Protein AF-A0A327K6R8-F1 (afdb_monomer_lite)

pLDDT: mean 93.76, std 10.05, range [46.5, 98.62]

Structure (mmCIF, N/CA/C/O backbone):
data_AF-A0A327K6R8-F1
#
_entry.id   AF-A0A327K6R8-F1
#
loop_
_atom_site.group_PDB
_atom_site.id
_atom_site.type_symbol
_atom_site.label_atom_id
_atom_site.label_alt_id
_atom_site.label_comp_id
_atom_site.label_asym_id
_atom_site.label_entity_id
_atom_site.label_seq_id
_atom_site.pdbx_PDB_ins_code
_atom_site.Cartn_x
_atom_site.Cartn_y
_atom_site.Cartn_z
_atom_site.occupancy
_atom_site.B_iso_or_equiv
_atom_site.auth_seq_id
_atom_site.auth_comp_id
_atom_site.auth_asym_id
_atom_site.auth_atom_id
_atom_site.pdbx_PDB_model_num
ATOM 1 N N . MET A 1 1 ? 9.772 -10.066 -4.864 1.00 49.59 1 MET A N 1
ATOM 2 C CA . MET A 1 1 ? 9.182 -11.089 -3.951 1.00 49.59 1 MET A CA 1
ATOM 3 C C . MET A 1 1 ? 8.421 -12.247 -4.657 1.00 49.59 1 MET A C 1
ATOM 5 O O . MET A 1 1 ? 7.459 -12.733 -4.066 1.00 49.59 1 MET A O 1
ATOM 9 N N . PRO A 1 2 ? 8.835 -12.800 -5.824 1.00 46.50 2 PRO A N 1
ATOM 10 C CA . PRO A 1 2 ? 8.128 -13.957 -6.411 1.00 46.50 2 PRO A CA 1
ATOM 11 C C . PRO A 1 2 ? 8.359 -15.282 -5.662 1.00 46.50 2 PRO A C 1
ATOM 13 O O . PRO A 1 2 ? 7.649 -16.251 -5.871 1.00 46.50 2 PRO A O 1
ATOM 16 N N . ARG A 1 3 ? 9.381 -15.361 -4.794 1.00 55.53 3 ARG A N 1
ATOM 17 C CA . ARG A 1 3 ? 9.869 -16.646 -4.253 1.00 55.53 3 ARG A CA 1
ATOM 18 C C . ARG A 1 3 ? 9.077 -17.231 -3.085 1.00 55.53 3 ARG A C 1
ATOM 20 O O . ARG A 1 3 ? 9.431 -18.304 -2.616 1.00 55.53 3 ARG A O 1
ATOM 27 N N . LEU A 1 4 ? 8.088 -16.518 -2.556 1.00 62.59 4 LEU A N 1
ATOM 28 C CA . LEU A 1 4 ? 7.390 -16.956 -1.344 1.00 62.59 4 LEU A CA 1
ATOM 29 C C . LEU A 1 4 ? 5.919 -17.317 -1.594 1.00 62.59 4 LEU A C 1
ATOM 31 O O . LEU A 1 4 ? 5.333 -17.989 -0.754 1.00 62.59 4 LEU A O 1
ATOM 35 N N . PHE A 1 5 ? 5.311 -16.840 -2.686 1.00 65.31 5 PHE A N 1
ATOM 36 C CA . PHE A 1 5 ? 3.877 -16.987 -2.946 1.00 65.31 5 PHE A CA 1
ATOM 37 C C . PHE A 1 5 ? 3.611 -16.951 -4.450 1.00 65.31 5 PHE A C 1
ATOM 39 O O . PHE A 1 5 ? 4.297 -16.224 -5.169 1.00 65.31 5 PHE A O 1
ATOM 46 N N . ASP A 1 6 ? 2.604 -17.703 -4.887 1.00 73.12 6 ASP A N 1
ATOM 47 C CA . ASP A 1 6 ? 2.185 -17.756 -6.284 1.00 73.12 6 ASP A CA 1
ATOM 48 C C . ASP A 1 6 ? 1.487 -16.464 -6.725 1.00 73.12 6 ASP A C 1
ATOM 50 O O . ASP A 1 6 ? 0.800 -15.800 -5.944 1.00 73.12 6 ASP A O 1
ATOM 54 N N . GLY A 1 7 ? 1.628 -16.150 -8.012 1.00 79.81 7 GLY A N 1
ATOM 55 C CA . GLY A 1 7 ? 0.969 -15.016 -8.649 1.00 79.81 7 GLY A CA 1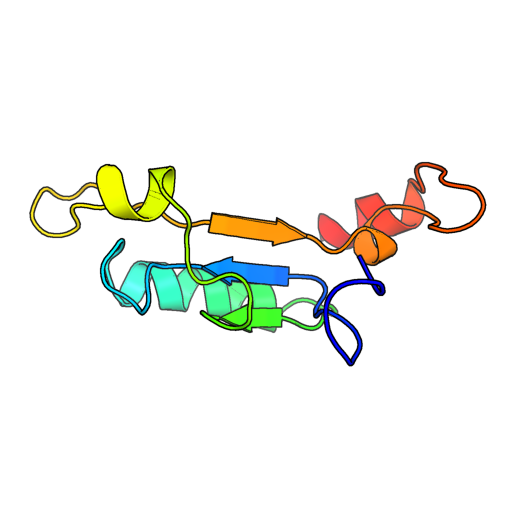
ATOM 56 C C . GLY A 1 7 ? 1.727 -13.695 -8.536 1.00 79.81 7 GLY A C 1
ATOM 57 O O . GLY A 1 7 ? 2.737 -13.553 -7.844 1.00 79.81 7 GLY A O 1
ATOM 58 N N . GLU A 1 8 ? 1.234 -12.708 -9.277 1.00 86.88 8 GLU A N 1
ATOM 59 C CA . GLU A 1 8 ? 1.803 -11.370 -9.298 1.00 86.88 8 GLU A CA 1
ATOM 60 C C . GLU A 1 8 ? 1.181 -10.513 -8.191 1.00 86.88 8 GLU A C 1
ATOM 62 O O . GLU A 1 8 ? -0.040 -10.415 -8.072 1.00 86.88 8 GLU A O 1
ATOM 67 N N . LEU A 1 9 ? 2.019 -9.883 -7.365 1.00 90.00 9 LEU A N 1
ATOM 68 C CA . LEU A 1 9 ? 1.532 -8.978 -6.327 1.00 90.00 9 LEU A CA 1
ATOM 69 C C . LEU A 1 9 ? 0.935 -7.719 -6.974 1.00 90.00 9 LEU A C 1
ATOM 71 O O . LEU A 1 9 ? 1.619 -7.095 -7.798 1.00 90.00 9 LEU A O 1
ATOM 75 N N . PRO A 1 10 ? -0.285 -7.296 -6.585 1.00 95.06 10 PRO A N 1
ATOM 76 C CA . PRO A 1 10 ? -0.778 -5.958 -6.889 1.00 95.06 10 PRO A CA 1
ATOM 77 C C . PRO A 1 10 ? 0.258 -4.909 -6.485 1.00 95.06 10 PRO A C 1
ATOM 79 O O . PRO A 1 10 ? 1.053 -5.136 -5.569 1.00 95.06 10 PRO A O 1
ATOM 82 N N . VAL A 1 11 ? 0.287 -3.783 -7.187 1.00 96.62 11 VAL A N 1
ATOM 83 C CA . VAL A 1 11 ? 1.272 -2.733 -6.923 1.00 96.62 11 VAL A CA 1
ATOM 84 C C . VAL A 1 11 ? 1.009 -2.105 -5.563 1.00 96.62 11 VAL A C 1
ATOM 86 O O . VAL A 1 11 ? 1.953 -2.000 -4.792 1.00 96.62 11 VAL A O 1
ATOM 89 N N . PHE A 1 12 ? -0.245 -1.804 -5.219 1.00 97.69 12 PHE A N 1
ATOM 90 C CA . PHE A 1 12 ? -0.616 -1.317 -3.887 1.00 97.69 12 PHE A CA 1
ATOM 91 C C . PHE A 1 12 ? -1.260 -2.421 -3.044 1.00 97.69 12 PHE A C 1
ATOM 93 O O . PHE A 1 12 ? -2.253 -3.029 -3.442 1.00 97.69 12 PHE A O 1
ATOM 100 N N . ASN A 1 13 ? -0.728 -2.681 -1.851 1.00 97.56 13 ASN A N 1
ATOM 101 C CA . ASN A 1 13 ? -1.303 -3.646 -0.912 1.00 97.56 13 ASN A CA 1
ATOM 102 C C . ASN A 1 13 ? -1.560 -2.945 0.423 1.00 97.56 13 ASN A C 1
ATOM 104 O O . ASN A 1 13 ? -0.639 -2.732 1.215 1.00 97.56 13 ASN A O 1
ATOM 108 N N . LEU A 1 14 ? -2.822 -2.593 0.659 1.00 98.50 14 LEU A N 1
ATOM 109 C CA . LEU A 1 14 ? -3.273 -1.911 1.865 1.00 98.50 14 LEU A CA 1
ATOM 110 C C . LEU A 1 14 ? -3.622 -2.934 2.953 1.00 98.50 14 LEU A C 1
ATOM 112 O O . LEU A 1 14 ? -4.459 -3.808 2.742 1.00 98.50 14 LEU A O 1
ATOM 116 N N . GLY A 1 15 ? -3.030 -2.806 4.137 1.00 98.50 15 GLY A N 1
ATOM 117 C CA . GLY A 1 15 ? -3.319 -3.636 5.307 1.00 98.50 15 GLY A CA 1
ATOM 118 C C . GLY A 1 15 ? -3.903 -2.823 6.461 1.00 98.50 15 GLY A C 1
ATOM 119 O O . GLY A 1 15 ? -3.340 -1.801 6.848 1.00 98.50 15 GLY A O 1
ATOM 120 N N . THR A 1 16 ? -5.001 -3.294 7.051 1.00 98.56 16 THR A N 1
ATOM 121 C CA . THR A 1 16 ? -5.735 -2.597 8.135 1.00 98.56 16 THR A CA 1
ATOM 122 C C . THR A 1 16 ? -6.078 -3.513 9.311 1.00 98.56 16 THR A C 1
ATOM 124 O O . THR A 1 16 ? -7.037 -3.294 10.049 1.00 98.56 16 THR A O 1
ATOM 127 N N . ASN A 1 17 ? -5.316 -4.591 9.468 1.00 98.12 17 ASN A N 1
ATOM 128 C CA . ASN A 1 17 ? -5.595 -5.683 10.389 1.00 98.12 17 ASN A CA 1
ATOM 129 C C . ASN A 1 17 ? -7.026 -6.224 10.222 1.00 98.12 17 ASN A C 1
ATOM 131 O O . ASN A 1 17 ? -7.767 -6.317 11.194 1.00 98.12 17 ASN A O 1
ATOM 135 N N . GLU A 1 18 ? -7.431 -6.514 8.980 1.00 97.94 18 GLU A N 1
ATOM 136 C CA . GLU A 1 18 ? -8.808 -6.938 8.659 1.00 97.94 18 GLU A CA 1
ATOM 137 C C . GLU A 1 18 ? -9.880 -5.939 9.139 1.00 97.94 18 GLU A C 1
ATOM 139 O O . GLU A 1 18 ? -10.985 -6.319 9.514 1.00 97.94 18 GLU A O 1
ATOM 144 N N . GLY A 1 19 ? -9.546 -4.645 9.125 1.00 97.75 19 GLY A N 1
ATOM 145 C CA . GLY A 1 19 ? -10.420 -3.556 9.564 1.00 97.75 19 GLY A CA 1
ATOM 146 C C . GLY A 1 19 ? -10.323 -3.218 11.054 1.00 97.75 19 GLY A C 1
ATOM 147 O O . GLY A 1 19 ? -11.004 -2.303 11.501 1.00 97.75 19 GLY A O 1
ATOM 148 N N . ALA A 1 20 ? -9.485 -3.907 11.835 1.00 98.38 20 ALA A N 1
ATOM 149 C CA . ALA A 1 20 ? -9.377 -3.666 13.275 1.00 98.38 20 ALA A CA 1
ATOM 150 C C . ALA A 1 20 ? -8.404 -2.534 13.663 1.00 98.38 20 ALA A C 1
ATOM 152 O O . ALA A 1 20 ? -8.425 -2.099 14.810 1.00 98.38 20 ALA A O 1
ATOM 153 N N . SER A 1 21 ? -7.530 -2.060 12.765 1.00 98.62 21 SER A N 1
ATOM 154 C CA . SER A 1 21 ? -6.516 -1.043 13.111 1.00 98.62 21 SER A CA 1
ATOM 155 C C . SER A 1 21 ? -6.881 0.392 12.723 1.00 98.62 21 SER A C 1
ATOM 157 O O . SER A 1 21 ? -6.161 1.325 13.085 1.00 98.62 21 SER A O 1
ATOM 159 N N . CYS A 1 22 ? -7.969 0.602 11.985 1.00 98.56 22 CYS A N 1
ATOM 160 C CA . CYS A 1 22 ? -8.447 1.924 11.587 1.00 98.56 22 CYS A CA 1
ATOM 161 C C . CYS A 1 22 ? -9.975 1.943 11.457 1.00 98.56 22 CYS A C 1
ATOM 163 O O . CYS A 1 22 ? -10.618 0.899 11.448 1.00 98.56 22 CYS A O 1
ATOM 165 N N . ALA A 1 23 ? -10.562 3.139 11.378 1.00 98.38 23 ALA A N 1
ATOM 166 C CA . ALA A 1 23 ? -11.988 3.270 11.106 1.00 98.38 23 ALA A CA 1
ATOM 167 C C . ALA A 1 23 ? -12.309 2.830 9.656 1.00 98.38 23 ALA A C 1
ATOM 169 O O . ALA A 1 23 ? -11.487 3.080 8.762 1.00 98.38 23 ALA A O 1
ATOM 170 N N . PRO A 1 24 ? -13.480 2.221 9.388 1.00 98.00 24 PRO A N 1
ATOM 171 C CA . PRO A 1 24 ? -13.864 1.778 8.043 1.00 98.00 24 PRO A CA 1
ATOM 172 C C . PRO A 1 24 ? -13.813 2.887 6.986 1.00 98.00 24 PRO A C 1
ATOM 174 O O . PRO A 1 24 ? -13.428 2.639 5.842 1.00 98.00 24 PRO A O 1
ATOM 177 N N . GLU A 1 25 ? -14.143 4.118 7.368 1.00 98.06 25 GLU A N 1
ATOM 178 C CA . GLU A 1 25 ? -14.118 5.294 6.499 1.00 98.06 25 GLU A CA 1
ATOM 179 C C . GLU A 1 25 ? -12.688 5.626 6.055 1.00 98.06 25 GLU A C 1
ATOM 181 O O . GLU A 1 25 ? -12.467 5.967 4.897 1.00 98.06 25 GLU A O 1
ATOM 186 N N . MET A 1 26 ? -11.703 5.454 6.945 1.00 97.62 26 MET A N 1
ATOM 187 C CA . MET A 1 26 ? -10.287 5.663 6.630 1.00 97.62 26 MET A CA 1
ATOM 188 C C . MET A 1 26 ? -9.774 4.595 5.659 1.00 97.62 26 MET A C 1
ATOM 190 O O . MET A 1 26 ? -9.080 4.917 4.698 1.00 97.62 26 MET A O 1
ATOM 194 N N . GLN A 1 27 ? -10.124 3.323 5.885 1.00 98.50 27 GLN A N 1
ATOM 195 C CA . GLN A 1 27 ? -9.778 2.251 4.948 1.00 98.50 27 GLN A CA 1
ATOM 196 C C . GLN A 1 27 ? -10.383 2.513 3.568 1.00 98.50 27 GLN A C 1
ATOM 198 O O . GLN A 1 27 ? -9.679 2.390 2.571 1.00 98.50 27 GLN A O 1
ATOM 203 N N . THR A 1 28 ? -11.671 2.859 3.526 1.00 98.56 28 THR A N 1
ATOM 204 C CA . THR A 1 28 ? -12.406 3.100 2.278 1.00 98.56 28 THR A CA 1
ATOM 205 C C . THR A 1 28 ? -11.793 4.267 1.517 1.00 98.56 28 THR A C 1
ATOM 207 O O . THR A 1 28 ? -11.445 4.103 0.357 1.00 98.56 28 THR A O 1
ATOM 210 N N . ALA A 1 29 ? -11.525 5.391 2.188 1.00 98.38 29 ALA A N 1
ATOM 211 C CA . ALA A 1 29 ? -10.911 6.554 1.553 1.00 98.38 29 ALA A CA 1
ATOM 212 C C . ALA A 1 29 ? -9.548 6.235 0.912 1.00 98.38 29 ALA A C 1
ATOM 214 O O . ALA A 1 29 ? -9.285 6.648 -0.214 1.00 98.38 29 ALA A O 1
ATOM 215 N N . VAL A 1 30 ? -8.682 5.478 1.596 1.00 98.00 30 VAL A N 1
ATOM 216 C CA . VAL A 1 30 ? -7.376 5.089 1.033 1.00 98.00 30 VAL A CA 1
ATOM 217 C C . VAL A 1 30 ? -7.539 4.065 -0.093 1.00 98.00 30 VAL A C 1
ATOM 219 O O . VAL A 1 30 ? -6.846 4.157 -1.105 1.00 98.00 30 VAL A O 1
ATOM 222 N N . ALA A 1 31 ? -8.456 3.106 0.055 1.00 98.31 31 ALA A N 1
ATOM 223 C CA . ALA A 1 31 ? -8.741 2.119 -0.981 1.00 98.31 31 ALA A CA 1
ATOM 224 C C . ALA A 1 31 ? -9.279 2.772 -2.263 1.00 98.31 31 ALA A C 1
ATOM 226 O O . ALA A 1 31 ? -8.841 2.397 -3.346 1.00 98.31 31 ALA A O 1
ATOM 227 N N . ASP A 1 32 ? -10.152 3.772 -2.141 1.00 98.31 32 ASP A N 1
ATOM 228 C CA . ASP A 1 32 ? -10.707 4.521 -3.271 1.00 98.31 32 ASP A CA 1
ATOM 229 C C . ASP A 1 32 ? -9.617 5.300 -4.017 1.00 98.31 32 ASP A C 1
ATOM 231 O O . ASP A 1 32 ? -9.585 5.283 -5.245 1.00 98.31 32 ASP A O 1
ATOM 235 N N . VAL A 1 33 ? -8.669 5.914 -3.296 1.00 96.75 33 VAL A N 1
ATOM 236 C CA . VAL A 1 33 ? -7.499 6.568 -3.912 1.00 96.75 33 VAL A CA 1
ATOM 237 C C . VAL A 1 33 ? -6.651 5.556 -4.684 1.00 96.75 33 VAL A C 1
ATOM 239 O O . VAL A 1 33 ? -6.288 5.808 -5.829 1.00 96.75 33 VAL A O 1
ATOM 242 N N . CYS A 1 34 ? -6.372 4.384 -4.105 1.00 96.62 34 CYS A N 1
ATOM 243 C CA . CYS A 1 34 ? -5.638 3.335 -4.814 1.00 96.62 34 CYS A CA 1
ATOM 244 C C . CYS A 1 34 ? -6.408 2.809 -6.037 1.00 96.62 34 CYS A C 1
ATOM 246 O O . CYS A 1 34 ? -5.797 2.545 -7.070 1.00 96.62 34 CYS A O 1
ATOM 248 N N . ALA A 1 35 ? -7.728 2.648 -5.933 1.00 96.19 35 ALA A N 1
ATOM 249 C CA . ALA A 1 35 ? -8.580 2.158 -7.015 1.00 96.19 35 ALA A CA 1
ATOM 250 C C . ALA A 1 35 ? -8.755 3.174 -8.155 1.00 96.19 35 ALA A C 1
ATOM 252 O O . ALA A 1 35 ? -9.048 2.771 -9.278 1.00 96.19 35 ALA A O 1
ATOM 253 N N . ALA A 1 36 ? -8.576 4.467 -7.878 1.00 96.62 36 ALA A N 1
ATOM 254 C CA . ALA A 1 36 ? -8.589 5.525 -8.883 1.00 96.62 36 ALA A CA 1
ATOM 255 C C . ALA A 1 36 ? -7.278 5.624 -9.685 1.00 96.62 36 ALA A C 1
ATOM 257 O O . ALA A 1 36 ? -7.253 6.304 -10.707 1.00 96.62 36 ALA A O 1
ATOM 258 N N . SER A 1 37 ? -6.204 4.968 -9.232 1.00 95.12 37 SER A N 1
ATOM 259 C CA . SER A 1 37 ? -4.935 4.905 -9.961 1.00 95.12 37 SER A CA 1
ATOM 260 C C . SER A 1 37 ? -4.964 3.855 -11.077 1.00 95.12 37 SER A C 1
ATOM 262 O O . SER A 1 37 ? -5.765 2.920 -11.050 1.00 95.12 37 SER A O 1
ATOM 264 N N . ASP A 1 38 ? -4.011 3.937 -12.005 1.00 95.50 38 ASP A N 1
ATOM 265 C CA . ASP A 1 38 ? -3.815 2.919 -13.049 1.00 95.50 38 ASP A CA 1
ATOM 266 C C . ASP A 1 38 ? -3.181 1.615 -12.521 1.00 95.50 38 ASP A C 1
ATOM 268 O O . ASP A 1 38 ? -2.938 0.665 -13.273 1.00 95.50 38 ASP A O 1
ATOM 272 N N . PHE A 1 39 ? -2.893 1.541 -11.219 1.00 96.75 39 PHE A N 1
ATOM 273 C CA . PHE A 1 39 ? -2.175 0.432 -10.614 1.00 96.75 39 PHE A CA 1
ATOM 274 C C . PHE A 1 39 ? -3.111 -0.555 -9.910 1.00 96.75 39 PHE A C 1
ATOM 276 O O . PHE A 1 39 ? -3.994 -0.159 -9.146 1.00 96.75 39 PHE A O 1
ATOM 283 N N . PRO A 1 40 ? -2.884 -1.874 -10.069 1.00 96.69 40 PRO A N 1
ATOM 284 C CA . PRO A 1 40 ? -3.676 -2.867 -9.366 1.00 96.69 40 PRO A CA 1
ATOM 285 C C . PRO A 1 40 ? -3.456 -2.733 -7.861 1.00 96.69 40 PRO A C 1
ATOM 287 O O . PRO A 1 40 ? -2.315 -2.658 -7.388 1.00 96.69 40 PRO A O 1
ATOM 290 N N . SER A 1 41 ? -4.549 -2.766 -7.108 1.00 97.44 41 SER A N 1
ATOM 291 C CA . SER A 1 41 ? -4.534 -2.645 -5.657 1.00 97.44 41 SER A CA 1
ATOM 292 C C . SER A 1 41 ? -5.342 -3.747 -4.977 1.00 97.44 41 SER A C 1
ATOM 294 O O . SER A 1 41 ? -6.213 -4.376 -5.579 1.00 97.44 41 SER A O 1
ATOM 296 N N . ILE A 1 42 ? -5.025 -4.021 -3.712 1.00 97.75 42 ILE A N 1
ATOM 297 C CA . ILE A 1 42 ? -5.779 -4.958 -2.876 1.00 97.75 42 ILE A CA 1
ATOM 298 C C . ILE A 1 42 ? -5.787 -4.506 -1.415 1.00 97.75 42 ILE A C 1
ATOM 300 O O . ILE A 1 42 ? -4.786 -4.002 -0.904 1.00 97.75 42 ILE A O 1
ATOM 304 N N . VAL A 1 43 ? -6.906 -4.737 -0.724 1.00 98.38 43 VAL A N 1
ATOM 305 C CA . VAL A 1 43 ? -7.063 -4.477 0.715 1.00 98.38 43 VAL A CA 1
ATOM 306 C C . VAL A 1 43 ? -7.071 -5.795 1.480 1.00 98.38 43 VAL A C 1
ATOM 308 O O . VAL A 1 43 ? -7.795 -6.719 1.119 1.00 98.38 43 VAL A O 1
ATOM 311 N N . ASN A 1 44 ? -6.273 -5.884 2.546 1.00 97.62 44 ASN A N 1
ATOM 312 C CA . ASN A 1 44 ? -6.132 -7.060 3.409 1.00 97.62 44 ASN A CA 1
ATOM 313 C C . ASN A 1 44 ? -5.914 -8.370 2.634 1.00 97.62 44 ASN A C 1
ATOM 315 O O . ASN A 1 44 ? -6.399 -9.429 3.035 1.00 97.62 44 ASN A O 1
ATOM 319 N N . GLY A 1 45 ? -5.167 -8.292 1.529 1.00 94.81 45 GLY A N 1
ATOM 320 C CA . GLY A 1 45 ? -4.721 -9.460 0.780 1.00 94.81 45 GLY A CA 1
ATOM 321 C C . GLY A 1 45 ? -3.649 -10.224 1.555 1.00 94.81 45 GLY A C 1
ATOM 322 O O . GLY A 1 45 ? -3.809 -10.597 2.718 1.00 94.81 45 GLY A O 1
ATOM 323 N N . ARG A 1 46 ? -2.494 -10.436 0.929 1.00 91.69 46 ARG A N 1
ATOM 324 C CA . ARG A 1 46 ? -1.359 -11.073 1.607 1.00 91.69 46 ARG A CA 1
ATOM 325 C C . ARG A 1 46 ? -0.816 -10.230 2.769 1.00 91.69 46 ARG A C 1
ATOM 327 O O . ARG A 1 46 ? -0.409 -10.779 3.791 1.00 91.69 46 ARG A O 1
ATOM 334 N N . PHE A 1 47 ? -0.813 -8.907 2.619 1.00 94.50 47 PHE A N 1
ATOM 335 C CA . PHE A 1 47 ? -0.322 -7.967 3.625 1.00 94.50 47 PHE A CA 1
ATOM 336 C C . PHE A 1 47 ? -1.500 -7.359 4.380 1.00 94.50 47 PHE A C 1
ATOM 338 O O . PHE A 1 47 ? -2.107 -6.386 3.947 1.00 94.50 47 PHE A O 1
ATOM 345 N N . LYS A 1 48 ? -1.849 -7.965 5.516 1.00 96.75 48 LYS A N 1
ATOM 346 C CA . LYS A 1 48 ? -3.023 -7.570 6.306 1.00 96.75 48 LYS A CA 1
ATOM 347 C C . LYS A 1 48 ? -2.741 -6.515 7.368 1.00 96.75 48 LYS A C 1
ATOM 349 O O . LYS A 1 48 ? -3.652 -6.178 8.097 1.00 96.75 48 LYS A O 1
ATOM 354 N N . GLY A 1 49 ? -1.517 -6.019 7.525 1.00 95.62 49 GLY A N 1
ATOM 355 C CA . GLY A 1 49 ? -1.129 -5.234 8.703 1.00 95.62 49 GLY A CA 1
ATOM 356 C C . GLY A 1 49 ? -0.317 -6.076 9.690 1.00 95.62 49 GLY A C 1
ATOM 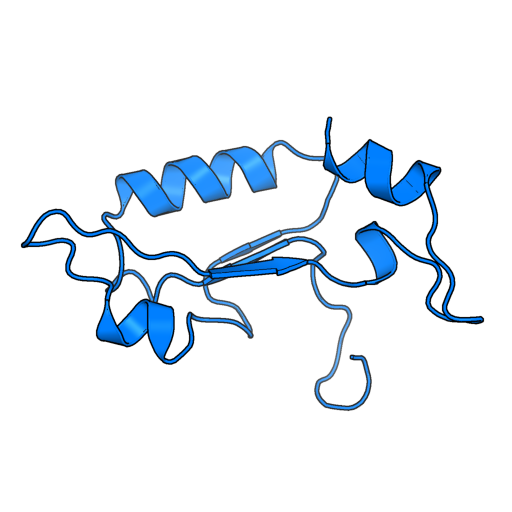357 O O . GLY A 1 49 ? -0.810 -7.070 10.238 1.00 95.62 49 GLY A O 1
ATOM 358 N N . GLY A 1 50 ? 0.944 -5.695 9.882 1.00 96.25 50 GLY A N 1
ATOM 359 C CA . GLY A 1 50 ? 1.920 -6.343 10.754 1.00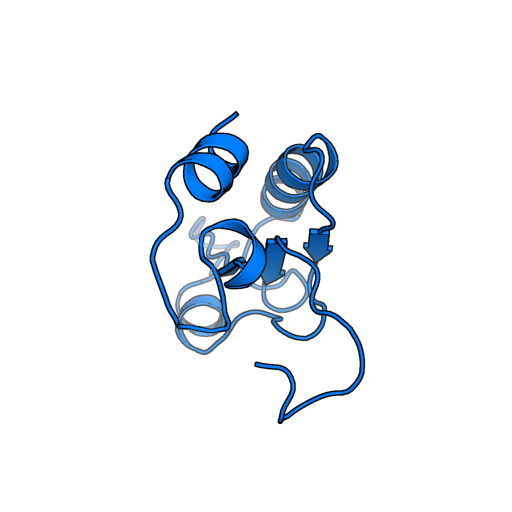 96.25 50 GLY A CA 1
ATOM 360 C C . GLY A 1 50 ? 1.845 -5.862 12.203 1.00 96.25 50 GLY A C 1
ATOM 361 O O . GLY A 1 50 ? 0.842 -5.304 12.644 1.00 96.25 50 GLY A O 1
ATOM 362 N N . TRP A 1 51 ? 2.923 -6.082 12.959 1.00 97.44 51 TRP A N 1
ATOM 363 C CA . TRP A 1 51 ? 2.964 -5.778 14.393 1.00 97.44 51 TRP A CA 1
ATOM 364 C C . TRP A 1 51 ? 2.649 -4.308 14.705 1.00 97.44 51 TRP A C 1
ATOM 366 O O . TRP A 1 51 ? 1.803 -4.054 15.552 1.00 97.44 51 TRP A O 1
ATOM 376 N N . ILE A 1 52 ? 3.250 -3.352 13.984 1.00 97.75 52 ILE A N 1
ATOM 377 C CA . ILE A 1 52 ? 3.026 -1.909 14.201 1.00 97.75 52 ILE A CA 1
ATOM 378 C C . ILE A 1 52 ? 1.540 -1.570 14.035 1.00 97.75 52 ILE A C 1
ATOM 380 O O . ILE A 1 52 ? 0.927 -0.995 14.930 1.00 97.75 52 ILE A O 1
ATOM 384 N N . THR A 1 53 ? 0.941 -1.990 12.920 1.00 98.00 53 THR A N 1
ATOM 385 C CA . THR A 1 53 ? -0.475 -1.755 12.615 1.00 98.00 53 THR A CA 1
ATOM 386 C C . THR A 1 53 ? -1.393 -2.349 13.682 1.00 98.00 53 THR A C 1
ATOM 388 O O . THR A 1 53 ? -2.327 -1.691 14.125 1.00 98.00 53 THR A O 1
ATOM 391 N N . ARG A 1 54 ? -1.099 -3.573 14.137 1.00 98.06 54 ARG A N 1
ATOM 392 C CA . ARG A 1 54 ? -1.883 -4.285 15.160 1.00 98.06 54 ARG A CA 1
ATOM 393 C C . ARG A 1 54 ? -1.722 -3.702 16.560 1.00 98.06 54 ARG A C 1
ATOM 395 O O . ARG A 1 54 ? -2.661 -3.743 17.340 1.00 98.06 54 ARG A O 1
ATOM 402 N N . HIS A 1 55 ? -0.528 -3.228 16.895 1.00 97.88 55 HIS A N 1
ATOM 403 C CA . HIS A 1 55 ? -0.200 -2.774 18.242 1.00 97.88 55 HIS A CA 1
ATOM 404 C C . HIS A 1 55 ? -0.631 -1.324 18.492 1.00 97.88 55 HIS A C 1
ATOM 406 O O . HIS A 1 55 ? -1.083 -0.994 19.589 1.00 97.88 55 HIS A O 1
ATOM 412 N N . TYR A 1 56 ? -0.487 -0.463 17.481 1.00 98.19 56 TYR A N 1
ATOM 413 C CA . TYR A 1 56 ? -0.774 0.967 17.604 1.00 98.19 56 TYR A CA 1
ATOM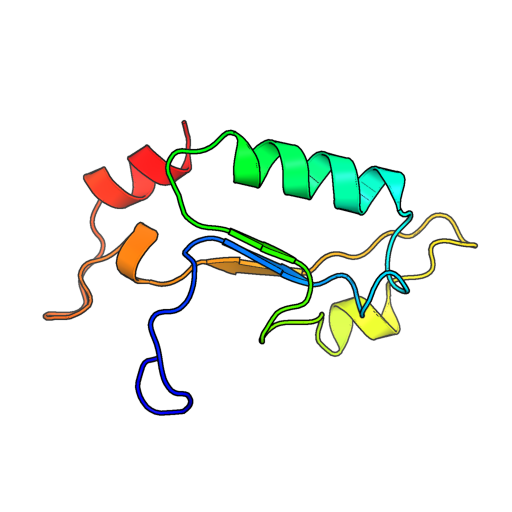 414 C C . TYR A 1 56 ? -2.133 1.377 17.033 1.00 98.19 56 TYR A C 1
ATOM 416 O O . TYR A 1 56 ? -2.621 2.445 17.387 1.00 98.19 56 TYR A O 1
ATOM 424 N N . GLY A 1 57 ? -2.758 0.557 16.183 1.00 98.25 57 GLY A N 1
ATOM 425 C CA . GLY A 1 57 ? -4.129 0.795 15.737 1.00 98.25 57 GLY A CA 1
ATOM 426 C C . GLY A 1 57 ? -5.110 0.628 16.893 1.00 98.25 57 GLY A C 1
ATOM 427 O O . GLY A 1 57 ? -5.301 -0.485 17.375 1.00 98.25 57 GLY A O 1
ATOM 428 N N . ARG A 1 58 ? -5.706 1.738 17.327 1.00 98.06 58 ARG A N 1
ATOM 429 C CA . ARG A 1 58 ? -6.713 1.834 18.392 1.00 98.06 58 ARG A CA 1
ATOM 430 C C . ARG A 1 58 ? -7.805 2.802 17.938 1.00 98.06 58 ARG A C 1
ATOM 432 O O . ARG A 1 58 ? -7.836 3.955 18.386 1.00 98.06 58 ARG A O 1
ATOM 439 N N . PRO A 1 59 ? -8.638 2.411 16.956 1.00 97.69 59 PRO A N 1
ATOM 440 C CA . PRO A 1 59 ? -9.628 3.309 16.366 1.00 97.69 59 PRO A CA 1
ATOM 441 C C . PRO A 1 59 ? -10.603 3.893 17.401 1.00 97.69 59 PRO A C 1
ATOM 443 O O . PRO A 1 59 ? -11.021 5.041 17.260 1.00 97.69 59 PRO A O 1
ATOM 446 N N . GLU A 1 60 ? -10.902 3.162 18.473 1.00 97.25 60 GLU A N 1
ATOM 447 C CA . GLU A 1 60 ? -11.686 3.605 19.630 1.00 97.25 60 GLU A CA 1
ATOM 448 C C . GLU A 1 60 ? -11.020 4.737 20.431 1.00 97.25 60 GLU A C 1
ATOM 450 O O . GLU A 1 60 ? -11.708 5.615 20.951 1.00 97.25 60 GLU A O 1
ATOM 455 N N . GLU A 1 61 ? -9.685 4.775 20.463 1.00 97.94 61 GLU A N 1
ATOM 456 C CA . GLU A 1 61 ? -8.882 5.868 21.031 1.00 97.94 61 GLU A CA 1
ATOM 457 C C . GLU A 1 61 ? -8.546 6.943 19.978 1.00 97.94 61 GLU A C 1
ATOM 459 O O . GLU A 1 61 ? -7.758 7.851 20.241 1.00 97.94 61 GLU A O 1
ATOM 464 N N . ARG A 1 62 ? -9.157 6.869 18.783 1.00 97.44 62 ARG A N 1
ATOM 465 C CA . ARG A 1 62 ? -8.901 7.744 17.621 1.00 97.44 62 ARG A CA 1
ATOM 466 C C . ARG A 1 62 ? -7.470 7.662 17.079 1.00 97.44 62 ARG A C 1
ATOM 468 O O . ARG A 1 62 ? -6.994 8.602 16.444 1.00 97.44 62 ARG A O 1
ATOM 475 N N . VAL A 1 63 ? -6.788 6.536 17.292 1.00 98.25 63 VAL A N 1
ATOM 476 C CA . VAL A 1 63 ? -5.488 6.246 16.676 1.00 98.25 63 VAL A CA 1
ATOM 477 C C . VAL A 1 63 ? -5.698 5.239 15.552 1.00 98.25 63 VAL A C 1
ATOM 479 O O . VAL A 1 63 ? -6.050 4.086 15.785 1.00 98.25 63 VAL A O 1
ATOM 482 N N . HIS A 1 64 ? -5.482 5.669 14.312 1.00 98.38 64 HIS A N 1
ATOM 483 C CA . HIS A 1 64 ? -5.687 4.836 13.129 1.00 98.38 64 HIS A CA 1
ATOM 484 C C . HIS A 1 64 ? -4.343 4.461 12.514 1.00 98.38 64 HIS A C 1
ATOM 486 O O . HIS A 1 64 ? -3.564 5.334 12.137 1.00 98.38 64 HIS A O 1
ATOM 492 N N . ALA A 1 65 ? -4.082 3.164 12.390 1.00 98.38 65 ALA A N 1
ATOM 493 C CA . ALA A 1 65 ? -2.883 2.643 11.756 1.00 98.38 65 ALA A CA 1
ATOM 494 C C . ALA A 1 65 ? -3.257 1.865 10.492 1.00 98.38 65 ALA A C 1
ATOM 496 O O . ALA A 1 65 ? -4.157 1.025 10.507 1.00 98.38 65 ALA A O 1
ATOM 497 N N . LEU A 1 66 ? -2.537 2.126 9.406 1.00 98.31 66 LEU A N 1
ATOM 498 C CA . LEU A 1 66 ? -2.637 1.408 8.139 1.00 98.31 66 LEU A CA 1
ATOM 499 C C . LEU A 1 66 ? -1.223 1.007 7.707 1.00 98.31 66 LEU A C 1
ATOM 501 O O . LEU A 1 66 ? -0.249 1.671 8.060 1.00 98.31 66 LEU A O 1
ATOM 505 N N . GLN A 1 67 ? -1.103 -0.086 6.967 1.00 98.50 67 GLN A N 1
ATOM 506 C CA . GLN A 1 67 ? 0.131 -0.512 6.310 1.00 98.50 67 GLN A CA 1
ATOM 507 C C . GLN A 1 67 ? -0.045 -0.376 4.801 1.00 98.50 67 GLN A C 1
ATOM 509 O O . GLN A 1 67 ? -1.061 -0.817 4.272 1.00 98.50 67 GLN A O 1
ATOM 514 N N . MET A 1 68 ? 0.950 0.178 4.114 1.00 97.62 68 MET A N 1
ATOM 515 C CA . MET A 1 68 ? 1.019 0.187 2.655 1.00 97.62 68 MET A CA 1
ATOM 516 C C . MET A 1 68 ? 2.290 -0.534 2.217 1.00 97.62 68 MET A C 1
ATOM 518 O O . MET A 1 68 ? 3.384 -0.129 2.602 1.00 97.62 68 MET A O 1
ATOM 522 N N . GLU A 1 69 ? 2.139 -1.584 1.415 1.00 96.38 69 GL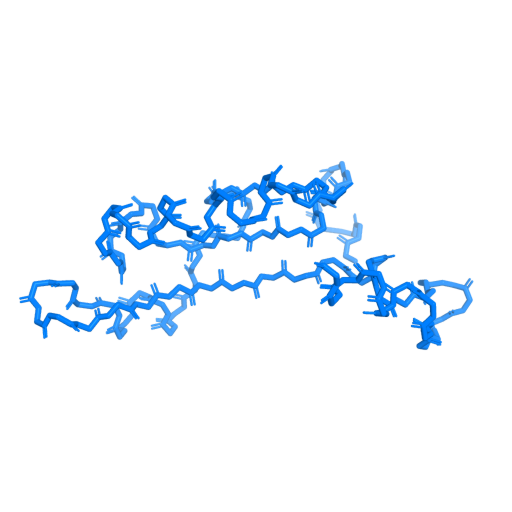U A N 1
ATOM 523 C CA . GLU A 1 69 ? 3.251 -2.245 0.727 1.00 96.38 69 GLU A CA 1
ATOM 524 C C . GLU A 1 69 ? 3.152 -1.967 -0.772 1.00 96.38 69 GLU A C 1
ATOM 526 O O . GLU A 1 69 ? 2.112 -2.230 -1.388 1.00 96.38 69 GLU A O 1
ATOM 531 N N . ILE A 1 70 ? 4.246 -1.471 -1.355 1.00 96.00 70 ILE A N 1
ATOM 532 C CA . ILE A 1 70 ? 4.346 -1.174 -2.786 1.00 96.00 70 ILE A CA 1
ATOM 533 C C . ILE A 1 70 ? 5.216 -2.239 -3.453 1.00 96.00 70 ILE A C 1
ATOM 535 O O . ILE A 1 70 ? 6.354 -2.469 -3.038 1.00 96.00 70 ILE A O 1
ATOM 539 N N . ALA A 1 71 ? 4.707 -2.904 -4.491 1.00 94.81 71 ALA A N 1
ATOM 540 C CA . ALA A 1 71 ? 5.506 -3.870 -5.241 1.00 94.81 71 ALA A CA 1
ATOM 541 C C . ALA A 1 71 ? 6.660 -3.165 -5.974 1.00 94.81 71 ALA A C 1
ATOM 543 O O . ALA A 1 71 ? 6.431 -2.188 -6.682 1.00 94.81 71 ALA A O 1
ATOM 544 N N . CYS A 1 72 ? 7.881 -3.706 -5.872 1.00 94.50 72 CYS A N 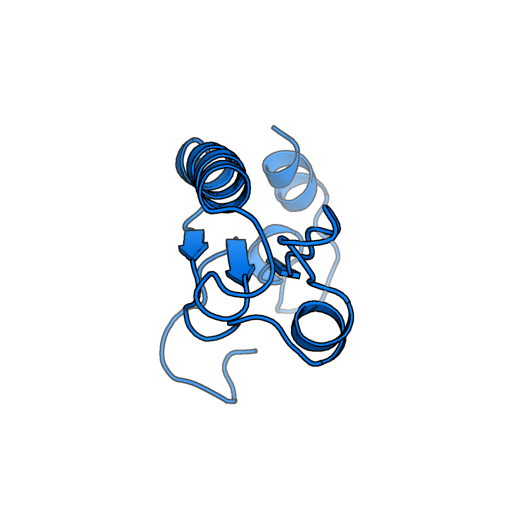1
ATOM 545 C CA . CYS A 1 72 ? 9.088 -3.164 -6.511 1.00 94.50 72 CYS A CA 1
ATOM 546 C C . CYS A 1 72 ? 8.885 -2.812 -7.993 1.00 94.50 72 CYS A C 1
ATOM 548 O O . CYS A 1 72 ? 9.260 -1.727 -8.423 1.00 94.50 72 CYS A O 1
ATOM 550 N N . ARG A 1 73 ? 8.195 -3.667 -8.758 1.00 93.81 73 ARG A N 1
ATOM 551 C CA . ARG A 1 73 ? 7.873 -3.415 -10.174 1.00 93.81 73 ARG A CA 1
ATOM 552 C C . ARG A 1 73 ? 7.191 -2.068 -10.457 1.00 93.81 73 ARG A C 1
ATOM 554 O O . ARG A 1 73 ? 7.261 -1.598 -11.587 1.00 93.81 73 ARG A O 1
ATOM 561 N N . GLY A 1 74 ? 6.536 -1.471 -9.458 1.00 94.94 74 GLY A N 1
ATOM 562 C CA . GLY A 1 74 ? 5.883 -0.170 -9.564 1.00 94.94 74 GLY A CA 1
ATOM 563 C C . GLY A 1 74 ? 6.839 1.024 -9.551 1.00 94.94 74 GLY A C 1
ATOM 564 O O . GLY A 1 74 ? 6.440 2.082 -10.001 1.00 94.94 74 GLY A O 1
ATOM 565 N N . TYR A 1 75 ? 8.081 0.889 -9.070 1.00 96.06 75 TYR A N 1
ATOM 566 C CA . TYR A 1 75 ? 9.032 2.016 -8.956 1.00 96.06 75 TYR A CA 1
ATOM 567 C C . TYR A 1 75 ? 10.476 1.680 -9.355 1.00 96.06 75 TYR A C 1
ATOM 569 O O . TYR A 1 75 ? 11.357 2.538 -9.329 1.00 96.06 75 TYR A O 1
ATOM 577 N N . MET A 1 76 ? 10.762 0.423 -9.683 1.00 96.38 76 MET A N 1
ATOM 578 C CA . MET A 1 76 ? 12.100 -0.022 -10.053 1.00 96.38 76 MET A CA 1
ATOM 579 C C . MET A 1 76 ? 12.061 -1.127 -11.108 1.00 96.38 76 MET A C 1
ATOM 581 O O . MET A 1 76 ? 11.038 -1.782 -11.339 1.00 96.38 76 MET A O 1
ATOM 585 N N . ASP A 1 77 ? 13.202 -1.327 -11.753 1.00 95.81 77 ASP A N 1
ATOM 586 C CA . ASP A 1 77 ? 13.486 -2.516 -12.541 1.00 95.81 77 ASP A CA 1
ATOM 587 C C . ASP A 1 77 ? 13.981 -3.613 -11.600 1.00 95.81 77 ASP A C 1
ATOM 589 O O . ASP A 1 77 ? 14.805 -3.374 -10.716 1.00 95.81 77 ASP A O 1
ATOM 593 N N . GLU A 1 78 ? 13.404 -4.809 -11.724 1.00 91.12 78 GLU A N 1
ATOM 594 C CA . GLU A 1 78 ? 13.731 -5.932 -10.841 1.00 91.12 78 GLU A CA 1
ATOM 595 C C . GLU A 1 78 ? 14.936 -6.743 -11.348 1.00 91.12 78 GLU A C 1
ATOM 597 O O . GLU A 1 78 ? 15.532 -7.479 -10.559 1.00 91.12 78 GLU A O 1
ATOM 602 N N . ASP A 1 79 ? 15.315 -6.595 -12.626 1.00 90.50 79 ASP A N 1
ATOM 603 C CA . ASP A 1 79 ? 16.485 -7.250 -13.221 1.00 90.50 79 ASP A CA 1
ATOM 604 C C . ASP A 1 79 ? 17.110 -6.430 -14.383 1.00 90.50 79 ASP A C 1
ATOM 606 O O . ASP A 1 79 ? 16.497 -6.316 -15.447 1.00 90.50 79 ASP A O 1
ATOM 610 N N . PRO A 1 80 ? 18.318 -5.854 -14.208 1.00 92.38 80 PRO A N 1
ATOM 611 C CA . PRO A 1 80 ? 19.007 -5.728 -12.930 1.00 92.38 80 PRO A CA 1
ATOM 612 C C . PRO A 1 80 ? 18.205 -4.839 -11.971 1.00 92.38 80 PRO A C 1
ATOM 614 O O . PRO A 1 80 ? 17.456 -3.962 -12.392 1.00 92.38 80 PRO A O 1
ATOM 617 N N . VAL A 1 81 ? 18.400 -5.046 -10.668 1.00 94.00 81 VAL A N 1
ATOM 618 C CA . VAL A 1 81 ? 17.803 -4.206 -9.620 1.00 94.00 81 VAL A CA 1
ATOM 619 C C . VAL A 1 81 ? 18.307 -2.770 -9.781 1.00 94.00 81 VAL A C 1
ATOM 621 O O . VAL A 1 81 ? 19.455 -2.474 -9.447 1.00 94.00 81 VAL A O 1
ATOM 624 N N . ALA A 1 82 ? 17.449 -1.881 -10.275 1.00 97.19 82 ALA A N 1
ATOM 625 C CA . ALA A 1 82 ? 17.780 -0.480 -10.508 1.00 97.19 82 ALA A CA 1
ATOM 626 C C . ALA A 1 82 ? 16.559 0.412 -10.281 1.00 97.19 82 ALA A C 1
ATOM 628 O O . ALA A 1 82 ? 15.450 0.088 -10.698 1.00 97.19 82 ALA A O 1
ATOM 629 N N . TRP A 1 83 ? 16.765 1.549 -9.616 1.00 96.75 83 TRP A N 1
ATOM 630 C CA . TRP A 1 83 ? 15.733 2.578 -9.511 1.00 96.75 83 TRP A CA 1
ATOM 631 C C . TRP A 1 83 ? 15.302 3.043 -10.903 1.00 96.75 83 TRP A C 1
ATOM 633 O O . TRP A 1 83 ? 16.154 3.272 -11.763 1.00 96.75 83 TRP A O 1
ATOM 643 N N . ASN A 1 84 ? 13.996 3.208 -11.103 1.00 97.88 84 ASN A N 1
ATOM 644 C CA . ASN A 1 84 ? 13.433 3.663 -12.363 1.00 97.88 84 ASN A CA 1
ATOM 645 C C . ASN A 1 84 ? 12.576 4.908 -12.103 1.00 97.88 84 ASN A C 1
ATOM 647 O O . ASN A 1 84 ? 11.484 4.815 -11.546 1.00 97.88 84 ASN A O 1
ATOM 651 N N . GLU A 1 85 ? 13.096 6.073 -12.495 1.00 97.88 85 GLU A N 1
ATOM 652 C CA . GLU A 1 85 ? 12.454 7.363 -12.217 1.00 97.88 85 GLU A CA 1
ATOM 653 C C . GLU A 1 85 ? 11.078 7.480 -12.879 1.00 97.88 85 GLU A C 1
ATOM 655 O O . GLU A 1 85 ? 10.144 7.963 -12.254 1.00 97.88 85 GLU A O 1
ATOM 660 N N . GLU A 1 86 ? 10.925 6.992 -14.113 1.00 97.19 86 GLU A N 1
ATOM 661 C CA . GLU A 1 86 ? 9.658 7.054 -14.849 1.00 97.19 86 GLU A CA 1
ATOM 662 C C . GLU A 1 86 ? 8.559 6.256 -14.137 1.00 97.19 86 GLU A C 1
ATOM 664 O O . GLU A 1 86 ? 7.464 6.767 -13.899 1.00 97.19 86 GLU A O 1
ATOM 669 N N . LYS A 1 87 ? 8.872 5.024 -13.717 1.00 96.81 87 LYS A N 1
ATOM 670 C CA . LYS A 1 87 ? 7.954 4.193 -12.926 1.00 96.81 87 LYS A CA 1
ATOM 671 C C . LYS A 1 87 ? 7.610 4.847 -11.590 1.00 96.81 87 LYS A C 1
ATOM 673 O O . LYS A 1 87 ? 6.448 4.884 -11.195 1.00 96.81 87 LYS A O 1
ATOM 678 N N . ALA A 1 88 ? 8.616 5.368 -10.893 1.00 96.62 88 ALA A N 1
ATOM 679 C CA . ALA A 1 88 ? 8.415 6.004 -9.600 1.00 96.62 88 ALA A CA 1
ATOM 680 C C . ALA A 1 88 ? 7.562 7.276 -9.689 1.00 96.62 88 ALA A C 1
ATOM 682 O O . ALA A 1 88 ? 6.758 7.523 -8.791 1.00 96.62 88 ALA A O 1
ATOM 683 N N . GLU A 1 89 ? 7.714 8.062 -10.755 1.00 96.81 89 GLU A N 1
ATOM 684 C CA . GLU A 1 89 ? 6.902 9.254 -10.992 1.00 96.81 89 GLU A CA 1
ATOM 685 C C . GLU A 1 89 ? 5.453 8.889 -11.318 1.00 96.81 89 GLU A C 1
ATOM 687 O O . GLU A 1 89 ? 4.537 9.533 -10.813 1.00 96.81 89 GLU A O 1
ATOM 692 N N . ALA A 1 90 ? 5.225 7.796 -12.052 1.00 95.56 90 ALA A N 1
ATOM 693 C CA . ALA A 1 90 ? 3.876 7.298 -12.306 1.00 95.56 90 ALA A CA 1
ATOM 694 C C . ALA A 1 90 ? 3.117 6.942 -11.011 1.00 95.56 90 ALA A C 1
ATOM 696 O O . ALA A 1 90 ? 1.906 7.097 -10.956 1.00 95.56 90 ALA A O 1
ATOM 697 N N . LEU A 1 91 ? 3.796 6.530 -9.932 1.00 94.19 91 LEU A N 1
ATOM 698 C CA . LEU A 1 91 ? 3.142 6.289 -8.633 1.00 94.19 91 LEU A CA 1
ATOM 699 C C . LEU A 1 91 ? 2.720 7.568 -7.890 1.00 94.19 91 LEU A C 1
ATOM 701 O O . LEU A 1 91 ? 2.052 7.467 -6.859 1.00 94.19 91 LEU A O 1
ATOM 705 N N . ARG A 1 92 ? 3.165 8.749 -8.333 1.00 90.56 92 ARG A N 1
ATOM 706 C CA . ARG A 1 92 ? 2.899 10.038 -7.670 1.00 90.56 92 ARG A CA 1
ATOM 707 C C . ARG A 1 92 ? 1.742 10.820 -8.295 1.00 90.56 92 ARG A C 1
ATOM 709 O O . ARG A 1 92 ? 1.357 11.836 -7.715 1.00 90.56 92 ARG A O 1
ATOM 716 N N . SER A 1 93 ? 1.236 10.387 -9.450 1.00 78.19 93 SER A N 1
ATOM 717 C CA . SER A 1 93 ? 0.091 10.991 -10.148 1.00 78.19 93 SER A CA 1
ATOM 718 C C . SER A 1 93 ? -1.239 10.561 -9.547 1.00 78.19 93 SER A C 1
ATOM 720 O O . SER A 1 93 ? -2.118 11.438 -9.416 1.00 78.19 93 SER A O 1
#

Secondary structure (DSSP, 8-state):
-TTSSSSPPPSEEEE-TTTTSS-HHHHHHHHHHHHHSSS-EEESSS----HHHHHH-BGGGTB---EEEE-GGGTEEETTEEE-HHHHHHTT-

Radius of gyration: 14.38 Å; chains: 1; bounding box: 33×29×36 Å

InterPro domains:
  IPR007709 N-formylglutamate amidohydrolase [PF05013] (2-76)

Sequence (93 aa):
MPRLFDGELPVFNLGTNEGASCAPEMQTAVADVCAASDFPSIVNGRFKGGWITRHYGRPEERVHALQMEIACRGYMDEDPVAWNEEKAEALRS

Organism: NCBI:txid29409

Foldseek 3Di:
DCPPDDDDDWQKEKAQLQCQQEHPVVVVVVVVVVVPAPTGYDYCDPCHDDDCSVPQRDVVVVGHDMDIDGDCVQAADVVVTGGDHVSNVSVVD